Protein AF-A0A2E4SUE7-F1 (afdb_monomer_lite)

Secondary structure (DSSP, 8-state):
--HHHHHHHHHHHHHHHHHHTTTSTTGGG--HHHHHHHHHHHHHHHHHHHH-HHHHHHHHHHHHHHHHHHHHHHHHHHHHHGGGG-GGG-SS-------

Radius of gyration: 23.64 Å; chains: 1; bounding box: 60×36×39 Å

Structure (mmCIF, N/CA/C/O backbone):
data_AF-A0A2E4SUE7-F1
#
_entry.id   AF-A0A2E4SUE7-F1
#
loop_
_atom_site.group_PDB
_atom_site.id
_atom_site.type_symbol
_atom_site.label_atom_id
_atom_site.label_alt_id
_atom_site.label_comp_id
_atom_site.label_asym_id
_atom_site.label_entity_id
_atom_site.label_seq_id
_atom_site.pdbx_PDB_ins_code
_atom_site.Cartn_x
_atom_site.Cartn_y
_atom_site.Cartn_z
_atom_site.occupancy
_atom_site.B_iso_or_equiv
_atom_site.auth_seq_id
_atom_site.auth_comp_id
_atom_site.auth_asym_id
_atom_site.auth_atom_id
_atom_site.pdbx_PDB_model_num
ATOM 1 N N . MET A 1 1 ? -6.986 -23.053 3.028 1.00 64.62 1 MET A N 1
ATOM 2 C CA . MET A 1 1 ? -6.873 -22.023 4.084 1.00 64.62 1 MET A CA 1
ATOM 3 C C . MET A 1 1 ? -7.542 -22.589 5.329 1.00 64.62 1 MET A C 1
ATOM 5 O O . MET A 1 1 ? -8.704 -22.959 5.231 1.00 64.62 1 MET A O 1
ATOM 9 N N . SER A 1 2 ? -6.816 -22.781 6.436 1.00 85.12 2 SER A N 1
ATOM 10 C CA . SER A 1 2 ? -7.425 -23.302 7.673 1.00 85.12 2 SER A CA 1
ATOM 11 C C . SER A 1 2 ? -8.386 -22.268 8.267 1.00 85.12 2 SER A C 1
ATOM 13 O O . SER A 1 2 ? -8.106 -21.070 8.200 1.00 85.12 2 SER A O 1
ATOM 15 N N . ILE A 1 3 ? -9.488 -22.725 8.867 1.00 88.25 3 ILE A N 1
ATOM 16 C CA . ILE A 1 3 ? -10.503 -21.871 9.502 1.00 88.25 3 ILE A CA 1
ATOM 17 C C . ILE A 1 3 ? -9.889 -20.914 10.540 1.00 88.25 3 ILE A C 1
ATOM 19 O O . ILE A 1 3 ? -10.326 -19.774 10.676 1.00 88.25 3 ILE A O 1
ATOM 23 N N . THR A 1 4 ? -8.803 -21.332 11.194 1.00 92.44 4 THR A N 1
ATOM 24 C CA . THR A 1 4 ? -8.051 -20.544 12.179 1.00 92.44 4 THR A CA 1
ATOM 25 C C . THR A 1 4 ? -7.536 -19.216 11.618 1.00 92.44 4 THR A C 1
ATOM 27 O O . THR A 1 4 ? -7.587 -18.201 12.310 1.00 92.44 4 THR A O 1
ATOM 30 N N . TYR A 1 5 ? -7.102 -19.181 10.353 1.00 92.62 5 TYR A N 1
ATOM 31 C CA . TYR A 1 5 ? -6.625 -17.943 9.725 1.00 92.62 5 TYR A CA 1
ATOM 32 C C . TYR A 1 5 ? -7.754 -16.939 9.511 1.00 92.62 5 TYR A C 1
ATOM 34 O O . TYR A 1 5 ? -7.552 -15.739 9.678 1.00 92.62 5 TYR A O 1
ATOM 42 N N . LEU A 1 6 ? -8.952 -17.425 9.174 1.00 90.19 6 LEU A N 1
ATOM 43 C CA . LEU A 1 6 ? -10.113 -16.561 8.997 1.00 90.19 6 LEU A CA 1
ATOM 44 C C . LEU A 1 6 ? -10.481 -15.881 10.324 1.00 90.19 6 LEU A C 1
ATOM 46 O O . LEU A 1 6 ? -10.698 -14.671 10.356 1.00 90.19 6 LEU A O 1
ATOM 50 N N . PHE A 1 7 ? -10.458 -16.636 11.429 1.00 93.00 7 PHE A N 1
ATOM 51 C CA . PHE A 1 7 ? -10.661 -16.088 12.772 1.00 93.00 7 PHE A CA 1
ATOM 52 C C . PHE A 1 7 ? -9.597 -15.054 13.148 1.00 93.00 7 PHE A C 1
ATOM 54 O O . PHE A 1 7 ? -9.949 -13.985 13.640 1.00 93.00 7 PHE A O 1
ATOM 61 N N . GLN A 1 8 ? -8.318 -15.328 12.878 1.00 93.69 8 GLN A N 1
ATOM 62 C CA . GLN A 1 8 ? -7.229 -14.387 13.154 1.00 93.69 8 GLN A CA 1
ATOM 63 C C . GLN A 1 8 ? -7.397 -13.066 12.391 1.00 93.69 8 GLN A C 1
ATOM 65 O O . GLN A 1 8 ? -7.201 -12.002 12.974 1.00 93.69 8 GLN A O 1
ATOM 70 N N . ILE A 1 9 ? -7.787 -13.119 11.113 1.00 92.50 9 ILE A N 1
ATOM 71 C CA . ILE A 1 9 ? -8.021 -11.920 10.295 1.00 92.50 9 ILE A CA 1
ATOM 72 C C . ILE A 1 9 ? -9.187 -11.102 10.859 1.00 92.50 9 ILE A C 1
ATOM 74 O O . ILE A 1 9 ? -9.057 -9.890 11.020 1.00 92.50 9 ILE A O 1
ATOM 78 N N . ILE A 1 10 ? -10.306 -11.751 11.197 1.00 92.19 10 ILE A N 1
ATOM 79 C CA . ILE A 1 10 ? -11.492 -11.073 11.742 1.00 92.19 10 ILE A CA 1
ATOM 80 C C . ILE A 1 10 ? -11.179 -10.443 13.105 1.00 92.19 10 ILE A C 1
ATOM 82 O O . ILE A 1 10 ? -11.494 -9.275 13.331 1.00 92.19 10 ILE A O 1
ATOM 86 N N . ILE A 1 11 ? -10.516 -11.188 13.993 1.00 94.56 11 ILE A N 1
ATOM 87 C CA . ILE A 1 11 ? -10.103 -10.702 15.316 1.00 94.56 11 ILE A CA 1
ATOM 88 C C . ILE A 1 11 ? -9.103 -9.553 15.189 1.00 94.56 11 ILE A C 1
ATOM 90 O O . ILE A 1 11 ? -9.252 -8.553 15.883 1.00 94.56 11 ILE A O 1
ATOM 94 N N . GLY A 1 12 ? -8.122 -9.657 14.291 1.00 94.06 12 GLY A N 1
ATOM 95 C CA . GLY A 1 12 ? -7.157 -8.589 14.038 1.00 94.06 12 GLY A CA 1
ATOM 96 C C . GLY A 1 12 ? -7.829 -7.323 13.510 1.00 94.06 12 GLY A C 1
ATOM 97 O O . GLY A 1 12 ? -7.572 -6.234 14.017 1.00 94.06 12 GLY A O 1
ATOM 98 N N . PHE A 1 13 ? -8.745 -7.464 12.549 1.00 93.25 13 PHE A N 1
ATOM 99 C CA . PHE A 1 13 ? -9.487 -6.337 11.986 1.00 93.25 13 PHE A CA 1
ATOM 100 C C . PHE A 1 13 ? -10.328 -5.623 13.052 1.00 93.25 13 PHE A C 1
ATOM 102 O O . PHE A 1 13 ? -10.190 -4.417 13.243 1.00 93.25 13 PHE A O 1
ATOM 109 N N . ILE A 1 14 ? -11.153 -6.369 13.795 1.00 92.00 14 ILE A N 1
ATOM 110 C CA . ILE A 1 14 ? -12.007 -5.808 14.852 1.00 92.00 14 ILE A CA 1
ATOM 111 C C . ILE A 1 14 ? -11.154 -5.233 15.988 1.00 92.00 14 ILE A C 1
ATOM 113 O O . ILE A 1 14 ? -11.428 -4.133 16.459 1.00 92.00 14 ILE A O 1
ATOM 117 N N . GLY A 1 15 ? -10.093 -5.935 16.390 1.00 93.25 15 GLY A N 1
ATOM 118 C CA . GLY A 1 15 ? -9.182 -5.506 17.447 1.00 93.25 15 GLY A CA 1
ATOM 119 C C . GLY A 1 15 ? -8.518 -4.165 17.143 1.00 93.25 15 GLY A C 1
ATOM 120 O O . GLY A 1 15 ? -8.496 -3.293 18.009 1.00 93.25 15 GLY A O 1
ATOM 121 N N . LEU A 1 16 ? -8.053 -3.953 15.907 1.00 92.12 16 LEU A N 1
ATOM 122 C CA . LEU A 1 16 ? -7.472 -2.671 15.495 1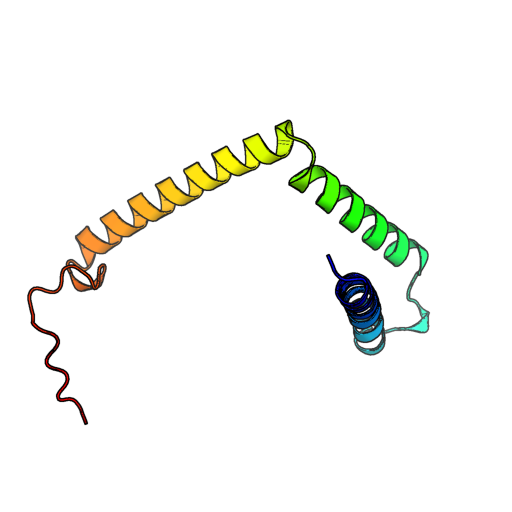.00 92.12 16 LEU A CA 1
ATOM 123 C C . LEU A 1 16 ? -8.499 -1.531 15.513 1.00 92.12 16 LEU A C 1
ATOM 125 O O . LEU A 1 16 ? -8.186 -0.443 15.995 1.00 92.12 16 LEU A O 1
ATOM 129 N N . VAL A 1 17 ? -9.734 -1.778 15.060 1.00 89.50 17 VAL A N 1
ATOM 130 C CA . VAL A 1 17 ? -10.811 -0.776 15.148 1.00 89.50 17 VAL A CA 1
ATOM 131 C C . VAL A 1 17 ? -11.143 -0.460 16.611 1.00 89.50 17 VAL A C 1
ATOM 133 O O . VAL A 1 17 ? -11.316 0.706 16.962 1.00 89.50 17 VAL A O 1
ATOM 136 N N . CYS A 1 18 ? -11.179 -1.466 17.488 1.00 88.12 18 CYS A N 1
ATOM 137 C CA . CYS A 1 18 ? -11.422 -1.277 18.917 1.00 88.12 18 CYS A CA 1
ATOM 138 C C . CYS A 1 18 ? -10.299 -0.494 19.612 1.00 88.12 18 CYS A C 1
ATOM 140 O O . CYS A 1 18 ? -10.596 0.356 20.448 1.00 88.12 18 CYS A O 1
ATOM 142 N N . ILE A 1 19 ? -9.032 -0.730 19.258 1.00 90.50 19 ILE A N 1
ATOM 143 C CA . ILE A 1 19 ? -7.878 0.001 19.814 1.00 90.50 19 ILE A CA 1
ATOM 144 C C . ILE A 1 19 ? -7.896 1.483 19.411 1.00 90.50 19 ILE A C 1
ATOM 146 O O . ILE A 1 19 ? -7.421 2.327 20.169 1.00 90.50 19 ILE A O 1
ATOM 150 N N . ALA A 1 20 ? -8.492 1.835 18.271 1.00 86.69 20 ALA A N 1
ATOM 151 C CA . ALA A 1 20 ? -8.634 3.234 17.869 1.00 86.69 20 ALA A CA 1
ATOM 152 C C . ALA A 1 20 ? -9.606 4.029 18.769 1.00 86.69 20 ALA A C 1
ATOM 154 O O . ALA A 1 20 ? -9.484 5.249 18.873 1.00 86.69 20 ALA A O 1
ATOM 155 N N . ILE A 1 21 ? -10.550 3.361 19.447 1.00 84.25 21 ILE A N 1
ATOM 156 C CA . ILE A 1 21 ? -11.554 4.004 20.311 1.00 84.25 21 ILE A CA 1
ATOM 157 C C . ILE A 1 21 ? -10.910 4.747 21.497 1.00 84.25 21 ILE A C 1
ATOM 159 O O . ILE A 1 21 ? -11.173 5.940 21.624 1.00 84.25 21 ILE A O 1
ATOM 163 N N . PRO A 1 22 ? -10.055 4.137 22.347 1.00 85.44 22 PRO A N 1
ATOM 164 C CA . PRO A 1 22 ? -9.424 4.846 23.466 1.00 85.44 22 PRO A CA 1
ATOM 165 C C . PRO A 1 22 ? -8.455 5.957 23.034 1.00 85.44 22 PRO A C 1
ATOM 167 O O . PRO A 1 22 ? -8.182 6.854 23.822 1.00 85.44 22 PRO A O 1
ATOM 170 N N . PHE A 1 23 ? -7.958 5.929 21.793 1.00 85.06 23 PHE A N 1
ATOM 171 C CA . PHE A 1 23 ? -7.137 7.007 21.225 1.00 85.06 23 PHE A CA 1
ATOM 172 C C . PHE A 1 23 ? -7.967 8.217 20.763 1.00 85.06 23 PHE A C 1
ATOM 174 O O . PHE A 1 23 ? -7.407 9.256 20.409 1.00 85.06 23 PHE A O 1
ATOM 181 N N . SER A 1 24 ? -9.297 8.111 20.751 1.00 81.69 24 SER A N 1
ATOM 182 C CA . SER A 1 24 ? -10.178 9.205 20.361 1.00 81.69 24 SER A CA 1
ATOM 183 C C . SER A 1 24 ? -10.339 10.225 21.487 1.00 81.69 24 SER A C 1
ATOM 185 O O . SER A 1 24 ? -10.655 9.877 22.622 1.00 81.69 24 SER A O 1
ATOM 187 N N . GLN A 1 25 ? -10.203 11.508 21.148 1.00 75.88 25 GLN A N 1
ATOM 188 C CA . GLN A 1 25 ? -10.365 12.623 22.089 1.00 75.88 25 GLN A CA 1
ATOM 189 C C . GLN A 1 25 ? -11.777 12.719 22.691 1.00 75.88 25 GLN A C 1
ATOM 191 O O . GLN A 1 25 ? -11.933 13.248 23.785 1.00 75.88 25 GLN A O 1
ATOM 196 N N . ASN A 1 26 ? -12.806 12.229 21.992 1.00 78.50 26 ASN A N 1
ATOM 197 C CA . ASN A 1 26 ? -14.189 12.237 22.468 1.00 78.50 26 ASN A CA 1
ATOM 198 C C . ASN A 1 26 ? -14.920 10.975 22.003 1.00 78.50 26 ASN A C 1
ATOM 200 O O . ASN A 1 26 ? -15.630 10.981 20.995 1.00 78.50 26 ASN A O 1
ATOM 204 N N . THR A 1 27 ? -14.786 9.895 22.773 1.00 72.19 27 THR A N 1
ATOM 205 C CA . THR A 1 27 ? -15.409 8.592 22.481 1.00 72.19 27 THR A CA 1
ATOM 206 C C . THR A 1 27 ? -16.936 8.643 22.379 1.00 72.19 27 THR A C 1
ATOM 208 O O . THR A 1 27 ? -17.522 7.864 21.635 1.00 72.19 27 THR A O 1
ATOM 211 N N . SER A 1 28 ? -17.578 9.599 23.058 1.00 68.75 28 SER A N 1
ATOM 212 C CA . SER A 1 28 ? -19.036 9.806 23.040 1.00 68.75 28 SER A CA 1
ATOM 213 C C . SER A 1 28 ? -19.550 10.512 21.770 1.00 68.75 28 SER A C 1
ATOM 215 O O . SER A 1 28 ? -20.708 10.358 21.392 1.00 68.75 28 SER A O 1
ATOM 217 N N . LEU A 1 29 ? -18.687 11.258 21.066 1.00 78.94 29 LEU A N 1
ATOM 218 C CA . LEU A 1 29 ? -19.028 11.937 19.804 1.00 78.94 29 LEU A CA 1
ATOM 219 C C . LEU A 1 29 ? -18.685 11.095 18.569 1.00 78.94 29 LEU A C 1
ATOM 221 O O . LEU A 1 29 ? -18.871 11.546 17.435 1.00 78.94 29 LEU A O 1
ATOM 225 N N . ILE A 1 30 ? -18.179 9.875 18.768 1.00 78.75 30 ILE A N 1
ATOM 226 C CA . ILE A 1 30 ? -17.848 8.976 17.670 1.00 78.75 30 ILE A CA 1
ATOM 227 C C . ILE A 1 30 ? -19.129 8.621 16.921 1.00 78.75 30 ILE A C 1
ATOM 229 O O . ILE A 1 30 ? -20.018 7.924 17.409 1.00 78.75 30 ILE A O 1
ATOM 233 N N . ASN A 1 31 ? -19.208 9.081 15.678 1.00 82.44 31 ASN A N 1
ATOM 234 C CA . ASN A 1 31 ? -20.345 8.804 14.830 1.00 82.44 31 ASN A CA 1
ATOM 235 C C . ASN A 1 31 ? -20.139 7.461 14.112 1.00 82.44 31 ASN A C 1
ATOM 237 O O . ASN A 1 31 ? -19.505 7.391 13.057 1.00 82.44 31 ASN A O 1
ATOM 241 N N . TYR A 1 32 ? -20.701 6.391 14.680 1.00 83.69 32 TYR A N 1
ATOM 242 C CA . TYR A 1 32 ? -20.575 5.017 14.174 1.00 83.69 32 TYR A CA 1
ATOM 243 C C . TYR A 1 32 ? -20.966 4.846 12.697 1.00 83.69 32 TYR A C 1
ATOM 245 O O . TYR A 1 32 ? -20.427 3.972 12.020 1.00 83.69 32 TYR A O 1
ATOM 253 N N . ARG A 1 33 ? -21.833 5.715 12.152 1.00 88.19 33 ARG A N 1
ATOM 254 C CA . ARG A 1 33 ? -22.183 5.715 10.721 1.00 88.19 33 ARG A CA 1
ATOM 255 C C . ARG A 1 33 ? -20.963 5.958 9.831 1.00 88.19 33 ARG A C 1
ATOM 257 O O . ARG A 1 33 ? -20.839 5.320 8.792 1.00 88.19 33 ARG A O 1
ATOM 264 N N . HIS A 1 34 ? -20.057 6.844 10.244 1.00 88.88 34 HIS A N 1
ATOM 265 C CA . HIS A 1 34 ? -18.841 7.146 9.487 1.00 88.88 34 HIS A CA 1
ATOM 266 C C . HIS A 1 34 ? -17.831 6.003 9.571 1.00 88.88 34 HIS A C 1
ATOM 268 O O . HIS A 1 34 ? -17.200 5.689 8.569 1.00 88.88 34 HIS A O 1
ATOM 274 N N . ILE A 1 35 ? -17.725 5.335 10.725 1.00 88.94 35 ILE A N 1
ATOM 275 C CA . ILE A 1 35 ? -16.868 4.151 10.881 1.00 88.94 35 ILE A CA 1
ATOM 276 C C . ILE A 1 35 ? -17.340 3.032 9.951 1.00 88.94 35 ILE A C 1
ATOM 278 O O . ILE A 1 35 ? -16.540 2.473 9.208 1.00 88.94 35 ILE A O 1
ATOM 282 N N . ILE A 1 36 ? -18.643 2.738 9.936 1.00 90.19 36 ILE A N 1
ATOM 283 C CA . ILE A 1 36 ? -19.207 1.712 9.050 1.00 90.19 36 ILE A CA 1
ATOM 284 C C . ILE A 1 36 ? -19.003 2.094 7.579 1.00 90.19 36 ILE A C 1
ATOM 286 O O . ILE A 1 36 ? -18.592 1.250 6.784 1.00 90.19 36 ILE A O 1
ATOM 290 N N . ALA A 1 37 ? -19.229 3.362 7.217 1.00 94.19 37 ALA A N 1
ATOM 291 C CA . ALA A 1 37 ? -18.977 3.847 5.861 1.00 94.19 37 ALA A CA 1
ATOM 292 C C . ALA A 1 37 ? -17.498 3.706 5.463 1.00 94.19 37 ALA A C 1
ATOM 294 O O . ALA A 1 37 ? -17.211 3.274 4.350 1.00 94.19 37 ALA A O 1
ATOM 295 N N . ALA A 1 38 ? -16.565 4.001 6.373 1.00 92.06 38 ALA A N 1
ATOM 296 C CA . ALA A 1 3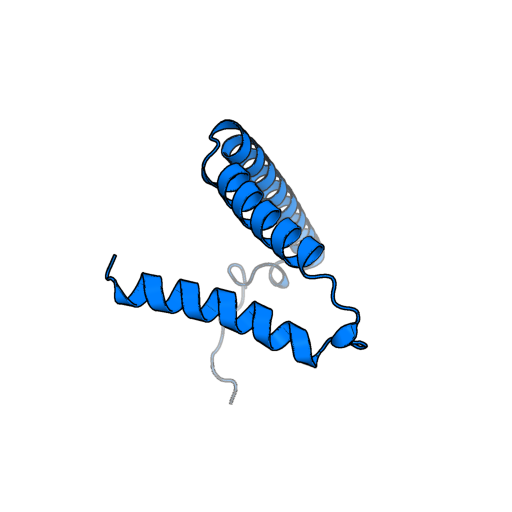8 ? -15.133 3.840 6.144 1.00 92.06 38 ALA A CA 1
ATOM 297 C C . ALA A 1 38 ? -14.734 2.366 5.987 1.00 92.06 38 ALA A C 1
ATOM 299 O O . ALA A 1 38 ? -13.999 2.039 5.060 1.00 92.06 38 ALA A O 1
ATOM 300 N N . ILE A 1 39 ? -15.258 1.465 6.827 1.00 93.31 39 ILE A N 1
ATOM 301 C CA . ILE A 1 39 ? -15.025 0.015 6.711 1.00 93.31 39 ILE A CA 1
ATOM 302 C C . ILE A 1 39 ? -15.549 -0.504 5.369 1.00 93.31 39 ILE A C 1
ATOM 304 O O . ILE A 1 39 ? -14.852 -1.240 4.670 1.00 93.31 39 ILE A O 1
ATOM 308 N N . PHE A 1 40 ? -16.759 -0.099 4.982 1.00 95.56 40 PHE A N 1
ATOM 309 C CA . PHE A 1 40 ? -17.337 -0.488 3.700 1.00 95.56 40 PHE A CA 1
ATOM 310 C C . PHE A 1 40 ? -16.496 0.028 2.529 1.00 95.56 40 PHE A C 1
ATOM 312 O O . PHE A 1 40 ? -16.155 -0.740 1.631 1.00 95.56 40 PHE A O 1
ATOM 319 N N . LEU A 1 41 ? -16.106 1.304 2.572 1.00 96.06 41 LEU A N 1
ATOM 320 C CA . LEU A 1 41 ? -15.232 1.918 1.579 1.00 96.06 41 LEU A CA 1
ATOM 321 C C . LEU A 1 41 ? -13.886 1.188 1.494 1.00 96.06 41 LEU A C 1
ATOM 323 O O . LEU A 1 41 ? -13.413 0.935 0.392 1.00 96.06 41 LEU A O 1
ATOM 327 N N . GLN A 1 42 ? -13.294 0.805 2.627 1.00 93.88 42 GLN A N 1
ATOM 328 C CA . GLN A 1 42 ? -12.026 0.080 2.684 1.00 93.88 42 GLN A CA 1
ATOM 329 C C . GLN A 1 42 ? -12.126 -1.298 2.024 1.00 93.88 42 GLN A C 1
ATOM 331 O O . GLN A 1 42 ? -11.268 -1.647 1.215 1.00 93.88 42 GLN A O 1
ATOM 336 N N . ILE A 1 43 ? -13.177 -2.069 2.325 1.00 94.31 43 ILE A N 1
ATOM 337 C CA . ILE A 1 43 ? -13.412 -3.379 1.698 1.00 94.31 43 ILE A CA 1
ATOM 338 C C . ILE A 1 43 ? -13.673 -3.209 0.198 1.00 94.31 43 ILE A C 1
ATOM 340 O O . ILE A 1 4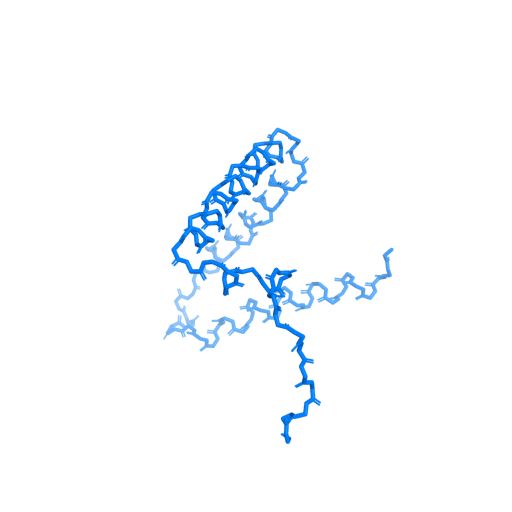3 ? -13.113 -3.947 -0.613 1.00 94.31 43 ILE A O 1
ATOM 344 N N . PHE A 1 44 ? -14.485 -2.219 -0.174 1.00 95.88 44 PHE A N 1
ATOM 345 C CA . PHE A 1 44 ? -14.788 -1.908 -1.566 1.00 95.88 44 PHE A CA 1
ATOM 346 C C . PHE A 1 44 ? -13.525 -1.542 -2.353 1.00 95.88 44 PHE A C 1
ATOM 348 O O . PHE A 1 44 ? -13.280 -2.118 -3.410 1.00 95.88 44 PHE A O 1
ATOM 355 N N . LEU A 1 45 ? -12.690 -0.643 -1.824 1.00 94.56 45 LEU A N 1
ATOM 356 C CA . LEU A 1 45 ? -11.416 -0.266 -2.438 1.00 94.56 45 LEU A CA 1
ATOM 357 C C . LEU A 1 45 ? -10.451 -1.445 -2.506 1.00 94.56 45 LEU A C 1
ATOM 359 O O . LEU A 1 45 ? -9.861 -1.664 -3.556 1.00 94.56 45 LEU A O 1
ATOM 363 N N . ALA A 1 46 ? -10.310 -2.233 -1.439 1.00 93.75 46 ALA A N 1
ATOM 364 C CA . ALA A 1 46 ? -9.448 -3.412 -1.453 1.00 93.75 46 ALA A CA 1
ATOM 365 C C . ALA A 1 46 ? -9.875 -4.397 -2.549 1.00 93.75 46 ALA A C 1
ATOM 367 O O . ALA A 1 46 ? -9.042 -4.881 -3.313 1.00 93.75 46 ALA A O 1
ATOM 368 N N . PHE A 1 47 ? -11.178 -4.652 -2.681 1.00 94.19 47 PHE A N 1
ATOM 369 C CA . PHE A 1 47 ? -11.700 -5.474 -3.765 1.00 94.19 47 PHE A CA 1
ATOM 370 C C . PHE A 1 47 ? -11.437 -4.836 -5.133 1.00 94.19 47 PHE A C 1
ATOM 372 O O . PHE A 1 47 ? -10.937 -5.511 -6.031 1.00 94.19 47 PHE A O 1
ATOM 379 N N . ALA A 1 48 ? -11.718 -3.541 -5.291 1.00 93.19 48 ALA A N 1
ATOM 380 C CA . ALA A 1 48 ? -11.503 -2.833 -6.545 1.00 93.19 48 ALA A CA 1
ATOM 381 C C . ALA A 1 48 ? -10.034 -2.902 -6.992 1.00 93.19 48 ALA A C 1
ATOM 383 O O . ALA A 1 48 ? -9.752 -3.289 -8.122 1.00 93.19 48 ALA A O 1
ATOM 384 N N . LEU A 1 49 ? -9.099 -2.613 -6.088 1.00 92.19 49 LEU A N 1
ATOM 385 C CA . LEU A 1 49 ? -7.667 -2.592 -6.378 1.00 92.19 49 LEU A CA 1
ATOM 386 C C . 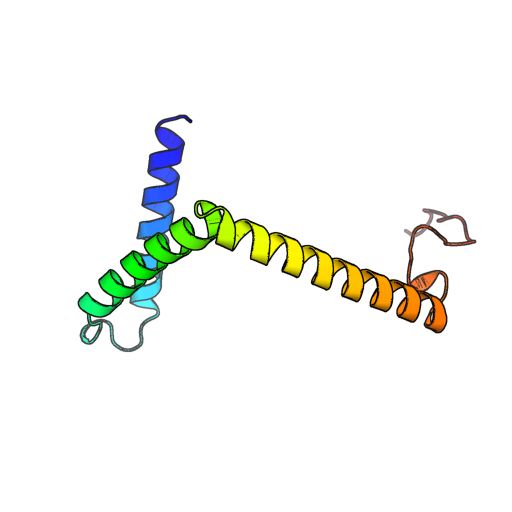LEU A 1 49 ? -7.067 -3.988 -6.601 1.00 92.19 49 LEU A C 1
ATOM 388 O O . LEU A 1 49 ? -6.106 -4.102 -7.353 1.00 92.19 49 LEU A O 1
ATOM 392 N N . LEU A 1 50 ? -7.604 -5.042 -5.972 1.00 92.50 50 LEU A N 1
ATOM 393 C CA . LEU A 1 50 ? -7.018 -6.393 -6.031 1.00 92.50 50 LEU A CA 1
ATOM 394 C C . LEU A 1 50 ? -7.712 -7.345 -7.011 1.00 92.50 50 LEU A C 1
ATOM 396 O O . LEU A 1 50 ? -7.104 -8.327 -7.439 1.00 92.50 50 LEU A O 1
ATOM 400 N N . LYS A 1 51 ? -8.993 -7.127 -7.326 1.00 91.31 51 LYS A N 1
ATOM 401 C CA . LYS A 1 51 ? -9.796 -8.061 -8.133 1.00 91.31 51 LYS A CA 1
ATOM 402 C C . LYS A 1 51 ? -10.203 -7.515 -9.491 1.00 91.31 51 LYS A C 1
ATOM 404 O O . LYS A 1 51 ? -10.486 -8.323 -10.372 1.00 91.31 51 LYS A O 1
ATOM 409 N N . ILE A 1 52 ? -10.238 -6.195 -9.686 1.00 94.62 52 ILE A N 1
ATOM 410 C CA . ILE A 1 52 ? -10.619 -5.619 -10.979 1.00 94.62 52 ILE A CA 1
ATOM 411 C C . ILE A 1 52 ? -9.386 -5.615 -11.895 1.00 94.62 52 ILE A C 1
ATOM 413 O O . ILE A 1 52 ? -8.450 -4.854 -11.642 1.00 94.62 52 ILE A O 1
ATOM 417 N N . PRO A 1 53 ? -9.369 -6.421 -12.975 1.00 90.94 53 PRO A N 1
ATOM 418 C CA . PRO A 1 53 ? -8.170 -6.634 -13.790 1.00 90.94 53 PRO A CA 1
ATOM 419 C C . PRO A 1 53 ? -7.658 -5.341 -14.434 1.00 90.94 53 PRO A C 1
ATOM 421 O O . PRO A 1 53 ? -6.455 -5.120 -14.492 1.00 90.94 53 PRO A O 1
ATOM 424 N N . PHE A 1 54 ? -8.569 -4.450 -14.837 1.00 94.12 54 PHE A N 1
ATOM 425 C CA . PHE A 1 54 ? -8.225 -3.135 -15.379 1.00 94.12 54 PHE A CA 1
ATOM 426 C C . PHE A 1 54 ? -7.420 -2.282 -14.387 1.00 94.12 54 PHE A C 1
ATOM 428 O O . PHE A 1 54 ? -6.415 -1.678 -14.751 1.00 94.12 54 PHE A O 1
ATOM 435 N N . ILE A 1 55 ? -7.830 -2.262 -13.115 1.00 92.69 55 ILE A N 1
ATOM 436 C CA . ILE A 1 55 ? -7.168 -1.464 -12.077 1.00 92.69 55 ILE A CA 1
ATOM 437 C C . ILE A 1 55 ? -5.806 -2.065 -11.732 1.00 92.69 55 ILE A C 1
ATOM 439 O O . ILE A 1 55 ? -4.814 -1.340 -11.676 1.00 92.69 55 ILE A O 1
ATOM 443 N N . VAL A 1 56 ? -5.738 -3.389 -11.565 1.00 93.25 56 VAL A N 1
ATOM 444 C CA . VAL A 1 56 ? -4.476 -4.102 -11.311 1.00 93.25 56 VAL A CA 1
ATOM 445 C C . VAL A 1 56 ? -3.458 -3.819 -12.419 1.00 93.25 56 VAL A C 1
ATOM 447 O O . VAL A 1 56 ? -2.291 -3.571 -12.130 1.00 93.25 56 VAL A O 1
ATOM 450 N N . GLN A 1 57 ? -3.896 -3.793 -13.680 1.00 94.25 57 GLN A N 1
ATOM 451 C CA . GLN A 1 57 ? -3.019 -3.507 -14.812 1.00 94.25 57 GLN A CA 1
ATOM 452 C C . GLN A 1 57 ? -2.468 -2.071 -14.784 1.00 94.25 57 GLN A C 1
ATOM 454 O O . GLN A 1 57 ? -1.284 -1.870 -15.042 1.00 94.25 57 GLN A O 1
ATOM 459 N N . ILE A 1 58 ? -3.280 -1.075 -14.413 1.00 95.25 58 ILE A N 1
ATOM 460 C CA . ILE A 1 58 ? -2.802 0.308 -14.228 1.00 95.25 58 ILE A CA 1
ATOM 461 C C . ILE A 1 58 ? -1.736 0.372 -13.129 1.00 95.25 58 ILE A C 1
ATOM 463 O O . ILE A 1 58 ? -0.693 0.997 -13.314 1.00 95.25 58 ILE A O 1
ATOM 467 N N . PHE A 1 59 ? -1.971 -0.296 -11.997 1.00 93.00 59 PHE A N 1
ATOM 468 C CA . PHE A 1 59 ? -0.989 -0.363 -10.913 1.00 93.00 59 PHE A CA 1
ATOM 469 C C . PHE A 1 59 ? 0.291 -1.097 -11.326 1.00 93.00 59 PHE A C 1
ATOM 471 O O . PHE A 1 59 ? 1.367 -0.715 -10.871 1.00 93.00 59 PHE A O 1
ATOM 478 N N . ALA A 1 60 ? 0.204 -2.091 -12.213 1.00 93.44 60 ALA A N 1
ATOM 479 C CA . ALA A 1 60 ? 1.382 -2.745 -12.776 1.00 93.44 60 ALA A CA 1
ATOM 480 C C . ALA A 1 60 ? 2.233 -1.763 -13.600 1.00 93.44 60 ALA A C 1
ATOM 482 O O . ALA A 1 60 ? 3.440 -1.683 -13.377 1.00 93.44 60 ALA A O 1
ATOM 483 N N . TYR A 1 61 ? 1.615 -0.946 -14.462 1.00 95.94 61 TYR A N 1
ATOM 484 C CA . TYR A 1 61 ? 2.337 0.102 -15.197 1.00 95.94 61 TYR A CA 1
ATOM 485 C C . TYR A 1 61 ? 2.934 1.165 -14.271 1.00 95.94 61 TYR A C 1
ATOM 487 O O . TYR A 1 61 ? 4.061 1.610 -14.478 1.00 95.94 61 TYR A O 1
ATOM 495 N N . LEU A 1 62 ? 2.206 1.562 -13.222 1.00 96.06 62 LEU A N 1
ATOM 496 C CA . LEU A 1 62 ? 2.732 2.498 -12.230 1.00 96.06 62 LEU A CA 1
ATOM 497 C C . LEU A 1 62 ? 3.936 1.903 -11.487 1.00 96.06 62 LEU A C 1
ATOM 499 O O . LEU A 1 62 ? 4.923 2.602 -11.271 1.00 96.06 62 LEU A O 1
ATOM 503 N N . SER A 1 63 ? 3.873 0.616 -11.133 1.00 95.81 63 SER A N 1
ATOM 504 C CA . SER A 1 63 ? 4.983 -0.105 -10.507 1.00 95.81 63 SER A CA 1
ATOM 505 C C . SER A 1 63 ? 6.216 -0.115 -11.406 1.00 95.81 63 SER A C 1
ATOM 507 O O . SER A 1 63 ? 7.306 0.176 -10.927 1.00 95.81 63 SER A O 1
ATOM 509 N N . GLU A 1 64 ? 6.051 -0.391 -12.701 1.00 96.75 64 GLU A N 1
ATOM 510 C CA . GLU A 1 64 ? 7.145 -0.337 -13.676 1.00 96.75 64 GLU A CA 1
ATOM 511 C C . GLU A 1 64 ? 7.735 1.077 -13.788 1.00 96.75 64 GLU A C 1
ATOM 513 O O . GLU A 1 64 ? 8.955 1.243 -13.781 1.00 96.75 64 GLU A O 1
ATOM 518 N N . GLY A 1 65 ? 6.887 2.110 -13.784 1.00 97.25 65 GLY A N 1
ATOM 519 C CA . GLY A 1 65 ? 7.329 3.505 -13.746 1.00 97.25 65 GLY A CA 1
ATOM 520 C C . GLY A 1 65 ? 8.160 3.835 -12.501 1.00 97.25 65 GLY A C 1
ATOM 521 O O . GLY A 1 65 ? 9.218 4.455 -12.611 1.00 97.25 65 GLY A O 1
ATOM 522 N N . VAL A 1 66 ? 7.732 3.382 -11.319 1.00 97.56 66 VAL A N 1
ATOM 523 C CA . VAL A 1 66 ? 8.503 3.546 -10.074 1.00 97.56 66 VAL A CA 1
ATOM 524 C C . VAL A 1 66 ? 9.835 2.800 -10.155 1.00 97.56 66 VAL A C 1
ATOM 526 O O . VAL A 1 66 ? 10.862 3.357 -9.769 1.00 97.56 66 VAL A O 1
ATOM 529 N N . THR A 1 67 ? 9.856 1.584 -10.703 1.00 97.31 67 THR A N 1
ATOM 530 C CA . THR A 1 67 ? 11.097 0.827 -10.922 1.00 97.31 67 THR A CA 1
ATOM 531 C C . THR A 1 67 ? 12.047 1.554 -11.875 1.00 97.31 67 THR A C 1
ATOM 533 O O . THR A 1 67 ? 13.246 1.614 -11.605 1.00 97.31 67 THR A O 1
ATOM 536 N N . ALA A 1 68 ? 11.540 2.172 -12.943 1.00 97.00 68 ALA A N 1
ATOM 537 C CA . ALA A 1 68 ? 12.358 2.968 -13.856 1.00 97.00 68 ALA A CA 1
ATOM 538 C C . ALA A 1 68 ? 12.966 4.201 -13.163 1.00 97.00 68 ALA A C 1
ATOM 540 O O . ALA A 1 68 ? 14.154 4.485 -13.327 1.00 97.00 68 ALA A O 1
ATOM 541 N N . LEU A 1 69 ? 12.185 4.901 -12.333 1.00 97.44 69 LEU A N 1
ATOM 542 C CA . LEU A 1 69 ? 12.681 6.026 -11.529 1.00 97.44 69 LEU A CA 1
ATOM 543 C C . LEU A 1 69 ? 13.725 5.581 -10.497 1.00 97.44 69 LEU A C 1
ATOM 545 O O . LEU A 1 69 ? 14.726 6.270 -10.288 1.00 97.44 69 LEU A O 1
ATOM 549 N N . GLN A 1 70 ? 13.519 4.421 -9.872 1.00 95.81 70 GLN A N 1
ATOM 550 C CA . GLN A 1 70 ? 14.480 3.829 -8.947 1.00 95.81 70 GLN A CA 1
ATOM 551 C C . GLN A 1 70 ? 15.796 3.495 -9.660 1.00 95.81 70 GLN A C 1
ATOM 553 O O . GLN A 1 70 ? 16.858 3.848 -9.153 1.00 95.81 70 GLN A O 1
ATOM 558 N N . ALA A 1 71 ? 15.736 2.881 -10.846 1.00 95.00 71 ALA A N 1
ATOM 559 C CA . ALA A 1 71 ? 16.915 2.567 -11.650 1.00 95.00 71 ALA A CA 1
ATOM 560 C C . ALA A 1 71 ? 17.682 3.834 -12.060 1.00 95.00 71 ALA A C 1
ATOM 562 O O . ALA A 1 71 ? 18.890 3.910 -11.862 1.00 95.00 71 ALA A O 1
ATOM 563 N N . ALA A 1 72 ? 16.986 4.872 -12.535 1.00 95.75 72 ALA A N 1
ATOM 564 C CA . ALA A 1 72 ? 17.616 6.153 -12.858 1.00 95.75 72 ALA A CA 1
ATOM 565 C C . ALA A 1 72 ? 18.290 6.799 -11.631 1.00 95.75 72 ALA A C 1
ATOM 567 O O . ALA A 1 72 ? 19.379 7.362 -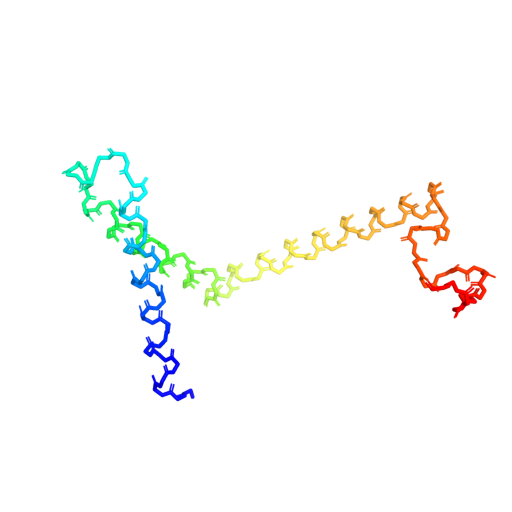11.735 1.00 95.75 72 ALA A O 1
ATOM 568 N N . THR A 1 73 ? 17.662 6.686 -10.457 1.00 93.88 73 THR A N 1
ATOM 569 C CA . THR A 1 73 ? 18.231 7.174 -9.190 1.00 93.88 73 THR A CA 1
ATOM 570 C C . THR A 1 73 ? 19.480 6.388 -8.800 1.00 93.88 73 THR A C 1
ATOM 572 O O . THR A 1 73 ? 20.462 6.988 -8.366 1.00 93.88 73 THR A O 1
ATOM 575 N N . GLN A 1 74 ? 19.467 5.066 -8.987 1.00 92.25 74 GLN A N 1
ATOM 576 C CA . GLN A 1 74 ? 20.609 4.194 -8.717 1.00 92.25 74 GLN A CA 1
ATOM 577 C C . GLN A 1 74 ? 21.802 4.543 -9.617 1.00 92.25 74 GLN A C 1
ATOM 579 O O . GLN A 1 74 ? 22.912 4.699 -9.115 1.00 92.25 74 GLN A O 1
ATOM 584 N N . GLU A 1 75 ? 21.570 4.751 -10.914 1.00 91.94 75 GLU A N 1
ATOM 585 C CA . GLU A 1 75 ? 22.608 5.188 -11.858 1.00 91.94 75 GLU A CA 1
ATOM 586 C C . GLU A 1 75 ? 23.162 6.574 -11.495 1.00 91.94 75 GLU A C 1
ATOM 588 O O . GLU A 1 75 ? 24.374 6.791 -11.495 1.00 91.94 75 GLU A O 1
ATOM 593 N N . GLY A 1 76 ? 22.294 7.513 -11.103 1.00 92.06 76 GLY A N 1
ATOM 594 C CA . GLY A 1 76 ? 22.722 8.825 -10.613 1.00 92.06 76 GLY A CA 1
ATOM 595 C C . GLY A 1 76 ? 23.567 8.734 -9.337 1.00 92.06 76 GLY A C 1
ATOM 596 O O . GLY A 1 76 ? 24.604 9.391 -9.226 1.00 92.06 76 GLY A O 1
ATOM 597 N N . ALA A 1 77 ? 23.170 7.886 -8.388 1.00 92.00 77 ALA A N 1
ATOM 598 C CA . ALA A 1 77 ? 23.939 7.634 -7.174 1.00 92.00 77 ALA A CA 1
ATOM 599 C C . ALA A 1 77 ? 25.293 6.980 -7.489 1.00 92.00 77 ALA A C 1
ATOM 601 O O . ALA A 1 77 ? 26.297 7.348 -6.880 1.00 92.00 77 ALA A O 1
ATOM 602 N N . GLN A 1 78 ? 25.346 6.074 -8.467 1.00 90.12 78 GLN A N 1
ATOM 603 C CA . GLN A 1 78 ? 26.588 5.465 -8.940 1.00 90.12 78 GLN A CA 1
ATOM 604 C C . GLN A 1 78 ? 27.503 6.462 -9.642 1.00 90.12 78 GLN A C 1
ATOM 606 O O . GLN A 1 78 ? 28.715 6.408 -9.446 1.00 90.12 78 GLN A O 1
ATOM 611 N N . PHE A 1 79 ? 26.958 7.413 -10.392 1.00 90.88 79 PHE A N 1
ATOM 612 C CA . PHE A 1 79 ? 27.750 8.493 -10.970 1.00 90.88 79 PHE A CA 1
ATOM 613 C C . PHE A 1 79 ? 28.402 9.376 -9.892 1.00 90.88 79 PHE A C 1
ATOM 615 O O . PHE A 1 79 ? 29.583 9.700 -9.995 1.00 90.88 79 PHE A O 1
ATOM 622 N N . VAL A 1 80 ? 27.657 9.744 -8.843 1.00 93.75 80 VAL A N 1
ATOM 623 C CA . VAL A 1 80 ? 28.150 10.658 -7.795 1.00 93.75 80 VAL A CA 1
ATOM 624 C C . VAL A 1 80 ? 29.055 9.952 -6.782 1.00 93.75 80 VAL A C 1
ATOM 626 O O . VAL A 1 80 ? 30.080 10.501 -6.382 1.00 93.75 80 VAL A O 1
ATOM 629 N N . PHE A 1 81 ? 28.682 8.747 -6.349 1.00 89.69 81 PHE A N 1
ATOM 630 C CA . PHE A 1 81 ? 29.318 8.041 -5.229 1.00 89.69 81 PHE A CA 1
ATOM 631 C C . PHE A 1 81 ? 30.058 6.761 -5.639 1.00 89.69 81 PHE A C 1
ATOM 633 O O . PHE A 1 81 ? 30.651 6.091 -4.789 1.00 89.69 81 PHE A O 1
ATOM 640 N N . GLY A 1 82 ? 30.052 6.399 -6.924 1.00 83.50 82 GLY A N 1
ATOM 641 C CA . GLY A 1 82 ? 30.758 5.226 -7.431 1.00 83.50 82 GLY A CA 1
ATOM 642 C C . GLY A 1 82 ? 30.297 3.934 -6.756 1.00 83.50 82 GLY A C 1
ATOM 643 O O . GLY A 1 82 ? 29.105 3.709 -6.535 1.00 83.50 82 GLY A O 1
ATOM 644 N N . TYR A 1 83 ? 31.261 3.093 -6.381 1.00 82.38 83 TYR A N 1
ATOM 645 C CA . TYR A 1 83 ? 31.028 1.793 -5.742 1.00 82.38 83 TYR A CA 1
ATOM 646 C C . TYR A 1 83 ? 30.339 1.882 -4.367 1.00 82.38 83 TYR A C 1
ATOM 648 O O . TYR A 1 83 ? 29.796 0.888 -3.898 1.00 82.38 83 TYR A O 1
ATOM 656 N N . LEU A 1 84 ? 30.310 3.051 -3.712 1.00 82.44 84 LEU A N 1
ATOM 657 C CA . LEU A 1 84 ? 29.605 3.220 -2.432 1.00 82.44 84 LEU A CA 1
ATOM 658 C C . LEU A 1 84 ? 28.079 3.182 -2.590 1.00 82.44 84 LEU A C 1
ATOM 660 O O . LEU A 1 84 ? 27.371 2.851 -1.645 1.00 82.44 84 LEU A O 1
ATOM 664 N N . SER A 1 85 ? 27.575 3.500 -3.784 1.00 78.44 85 SER A N 1
ATOM 665 C CA . SER A 1 85 ? 26.143 3.427 -4.103 1.00 78.44 85 SER A CA 1
ATOM 666 C C . SER A 1 85 ? 25.645 1.996 -4.343 1.00 78.44 85 SER A C 1
ATOM 668 O O . SER A 1 85 ? 24.439 1.746 -4.325 1.00 78.44 85 SER A O 1
ATOM 670 N N . ASN A 1 86 ? 26.561 1.053 -4.588 1.00 68.88 86 ASN A N 1
ATOM 671 C CA . ASN A 1 86 ? 26.248 -0.322 -4.948 1.00 68.88 86 ASN A CA 1
ATOM 672 C C . ASN A 1 86 ? 27.239 -1.280 -4.272 1.00 68.88 86 ASN A C 1
ATOM 674 O O . ASN A 1 86 ? 28.357 -1.484 -4.746 1.00 68.88 86 ASN A O 1
ATOM 678 N N . SER A 1 87 ? 26.807 -1.909 -3.174 1.00 64.25 87 SER A N 1
ATOM 679 C CA . SER A 1 87 ? 27.632 -2.828 -2.376 1.00 64.25 87 SER A CA 1
ATOM 680 C C . SER A 1 87 ? 28.154 -4.044 -3.152 1.00 64.25 87 SER A C 1
ATOM 682 O O . SER A 1 87 ? 29.088 -4.694 -2.689 1.00 64.25 87 SER A O 1
ATOM 684 N N . SER A 1 88 ? 27.596 -4.357 -4.326 1.00 63.44 88 SER A N 1
ATOM 685 C CA . SER A 1 88 ? 28.038 -5.475 -5.167 1.00 63.44 88 SER A CA 1
ATOM 686 C C . SER A 1 88 ? 29.273 -5.164 -6.024 1.00 63.44 88 SER A C 1
ATOM 688 O O . SER A 1 88 ? 29.812 -6.079 -6.639 1.00 63.44 88 SER A O 1
ATOM 690 N N . ALA A 1 89 ? 29.731 -3.907 -6.072 1.00 61.69 89 ALA A N 1
ATOM 691 C CA . ALA A 1 89 ? 30.838 -3.459 -6.924 1.00 61.69 89 ALA A CA 1
ATOM 692 C C . ALA A 1 89 ? 32.042 -2.904 -6.136 1.00 61.69 89 ALA A C 1
ATOM 694 O O . ALA A 1 89 ? 32.828 -2.130 -6.685 1.00 61.69 89 ALA A O 1
ATOM 695 N N . SER A 1 90 ? 32.197 -3.258 -4.852 1.00 65.94 90 SER A N 1
ATOM 696 C CA . SER A 1 90 ? 33.376 -2.852 -4.076 1.00 65.94 90 SER A CA 1
ATOM 697 C C . SER A 1 90 ? 34.646 -3.456 -4.692 1.00 65.94 90 SER A C 1
ATOM 699 O O . SER A 1 90 ? 34.754 -4.681 -4.753 1.00 65.94 90 SER A O 1
ATOM 701 N N . PRO A 1 91 ? 35.638 -2.643 -5.102 1.00 68.44 91 PRO A N 1
ATOM 702 C CA . PRO A 1 91 ? 36.932 -3.149 -5.565 1.00 68.44 91 PRO A CA 1
ATOM 703 C C . PRO A 1 91 ? 37.804 -3.681 -4.412 1.00 68.44 91 PRO A C 1
ATOM 705 O O . PRO A 1 91 ? 38.914 -4.153 -4.646 1.00 68.44 91 PRO A O 1
ATOM 708 N N . PHE A 1 92 ? 37.321 -3.585 -3.171 1.00 73.00 92 PHE A N 1
ATOM 709 C CA . PHE A 1 92 ? 37.999 -4.049 -1.968 1.00 73.00 92 PHE A CA 1
ATOM 710 C C . PHE A 1 92 ? 37.308 -5.302 -1.431 1.00 73.00 92 PHE A C 1
ATOM 712 O O . PHE A 1 92 ? 36.083 -5.307 -1.276 1.00 73.00 92 PHE A O 1
ATOM 719 N N . GLU A 1 93 ? 38.094 -6.332 -1.106 1.00 67.19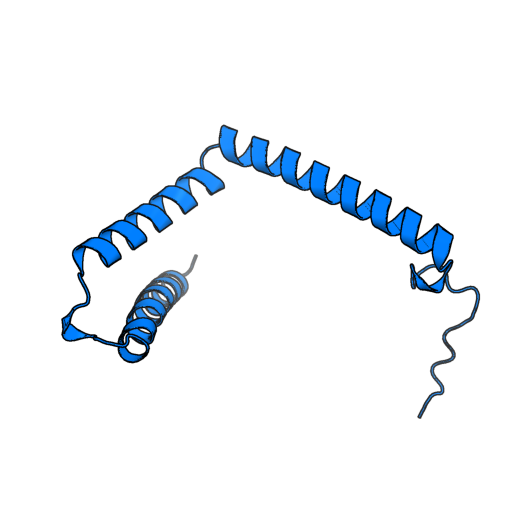 93 GLU A N 1
ATOM 720 C CA . GLU A 1 93 ? 37.599 -7.475 -0.341 1.00 67.19 93 GLU A CA 1
ATOM 721 C C . GLU A 1 93 ? 37.077 -6.995 1.015 1.00 67.19 93 GLU A C 1
ATOM 723 O O . GLU A 1 93 ? 37.731 -6.220 1.720 1.00 67.19 93 GLU A O 1
ATOM 728 N N . THR A 1 94 ? 35.885 -7.454 1.395 1.00 64.81 94 THR A N 1
ATOM 729 C CA . THR A 1 94 ? 35.350 -7.228 2.735 1.00 64.81 94 THR A CA 1
ATOM 730 C C . THR A 1 94 ? 36.128 -8.103 3.712 1.00 64.81 94 THR A C 1
ATOM 732 O O . THR A 1 94 ? 35.712 -9.217 4.032 1.00 64.81 94 THR A O 1
ATOM 735 N N . SER A 1 95 ? 37.282 -7.619 4.166 1.00 62.62 95 SER A N 1
ATOM 736 C CA . SER A 1 95 ? 38.048 -8.249 5.238 1.00 62.62 95 SER A CA 1
ATOM 737 C C . SER A 1 95 ? 37.213 -8.199 6.515 1.00 62.62 95 SER A C 1
ATOM 739 O O . SER A 1 95 ? 37.193 -7.191 7.218 1.00 62.62 95 SER A O 1
ATOM 741 N N . GLY A 1 96 ? 36.481 -9.279 6.791 1.00 64.25 96 GLY A N 1
ATOM 742 C CA . GLY A 1 96 ? 35.672 -9.481 7.993 1.00 64.25 96 GLY A CA 1
ATOM 743 C C . GLY A 1 96 ? 36.514 -9.673 9.256 1.00 64.25 96 GLY A C 1
ATOM 744 O O . GLY A 1 96 ? 36.301 -10.626 9.996 1.00 64.25 96 GLY A O 1
ATOM 745 N N . THR A 1 97 ? 37.467 -8.774 9.497 1.00 56.66 97 THR A N 1
ATOM 746 C CA . THR A 1 97 ? 38.261 -8.693 10.726 1.00 56.66 97 THR A CA 1
ATOM 747 C C . THR A 1 97 ? 38.111 -7.286 11.295 1.00 56.66 97 THR A C 1
ATOM 749 O O . THR A 1 97 ? 39.055 -6.501 11.353 1.00 56.66 97 THR A O 1
ATOM 752 N N . GLY A 1 98 ? 36.874 -6.954 11.654 1.00 61.19 98 GLY A N 1
ATOM 753 C CA . GLY A 1 98 ? 36.528 -5.838 12.521 1.00 61.19 98 GLY A CA 1
ATOM 754 C C . GLY A 1 98 ? 35.767 -6.415 13.709 1.00 61.19 98 GLY A C 1
ATOM 755 O O . GLY A 1 98 ? 34.661 -6.904 13.527 1.00 61.19 98 GLY A O 1
ATOM 756 N N . ASN A 1 99 ? 36.456 -6.431 14.844 1.00 47.69 99 ASN A N 1
ATOM 757 C CA . ASN A 1 99 ? 36.097 -6.770 16.226 1.00 47.69 99 ASN A CA 1
ATOM 758 C C . ASN A 1 99 ? 34.605 -6.973 16.534 1.00 47.69 99 ASN A C 1
ATOM 760 O O . ASN A 1 99 ? 33.826 -6.015 16.333 1.00 47.69 99 ASN A O 1
#

Sequence (99 aa):
MSITYLFQIIIGFIGLVCIAIPFSQNTSLINYRHIIAAIFLQIFLAFALLKIPFIVQIFAYLSEGVTALQAATQEGAQFVFGYLSNSSASPFETSGTGN

pLDDT: mean 86.46, std 11.29, range [47.69, 97.56]

Foldseek 3Di:
DDPVVVVVVVCVVVVVVVVVQVVDPCNPPDDVVVVVVVVVVVVVVVCCCPPVVVNVVVVVVVVVVVVVVVVVVLVVCCVVPNCVSPVVPDPDDPPPPDD